Protein AF-A0AAW1UUK4-F1 (afdb_monomer_lite)

Radius of gyration: 28.38 Å; chains: 1; bounding box: 46×53×84 Å

Secondary structure (DSSP, 8-state):
---SSSSTTTTTTSS-----------TT---HHHHHHHHTTSTT-TT--HHHHHHHHHGGGS---S----HHHHHHHHHHGGG----------------S-HHHHHHHHHHHHHT-

Sequence (116 aa):
AYRLRRTKKKESEENEKQEYGEDDDDEDALSLEEIRKMIVKIPGCTEISAEDVGEWMACDTSDPGFQILNDDEIVVSVREDVEVEVEEELSADVEVDAGPSASEAFAGLETALKWM

pLDDT: mean 74.79, std 18.53, range [38.88, 95.25]

Foldseek 3Di:
DPDPDPVVVVVVVPPPPDDDDPDDPCVVVDDLVRVLVVQCVPPPRVPDDSVNSVVVVCVCVPPPDDDDDDPVRVVVVVVVVPPDDPPDPPPPPPPPCPDDDPVVVVVVVVVVVVVD

Organism: NCBI:txid420089

Structure (mmCIF, N/CA/C/O backbone):
data_AF-A0AAW1UUK4-F1
#
_entry.id   AF-A0AAW1UUK4-F1
#
loop_
_atom_site.group_PDB
_atom_site.id
_atom_site.type_symbol
_atom_site.label_atom_id
_atom_site.label_alt_id
_atom_site.label_comp_id
_atom_site.label_asym_id
_atom_site.label_entity_id
_atom_site.label_seq_id
_atom_site.pdbx_PDB_ins_code
_atom_site.Cartn_x
_atom_site.Cartn_y
_atom_site.Cartn_z
_atom_site.occupancy
_atom_site.B_iso_or_equiv
_atom_site.aut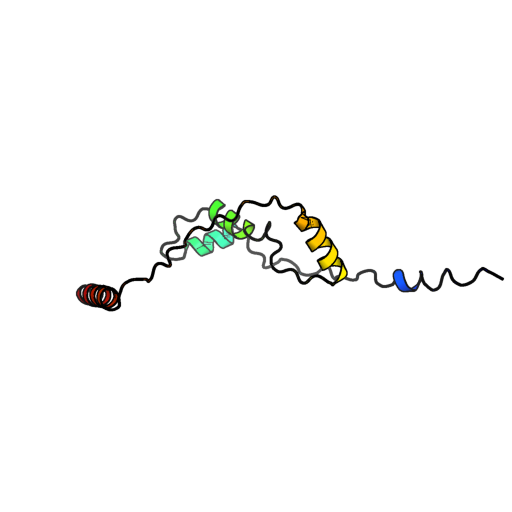h_seq_id
_atom_site.auth_comp_id
_atom_site.auth_asym_id
_atom_site.auth_atom_id
_atom_site.pdbx_PDB_model_num
ATOM 1 N N . ALA A 1 1 ? 29.906 -25.464 -52.985 1.00 41.41 1 ALA A N 1
ATOM 2 C CA . ALA A 1 1 ? 29.256 -26.322 -51.975 1.00 41.41 1 ALA A CA 1
ATOM 3 C C . ALA A 1 1 ? 28.579 -25.444 -50.922 1.00 41.41 1 ALA A C 1
ATOM 5 O O . ALA A 1 1 ? 29.239 -24.982 -50.005 1.00 41.41 1 ALA A O 1
ATOM 6 N N . TYR A 1 2 ? 27.283 -25.163 -51.071 1.00 38.88 2 TYR A N 1
ATOM 7 C CA . TYR A 1 2 ? 26.503 -24.401 -50.087 1.00 38.88 2 TYR A CA 1
ATOM 8 C C . TYR A 1 2 ? 25.322 -25.256 -49.646 1.00 38.88 2 TYR A C 1
ATOM 10 O O . TYR A 1 2 ? 24.271 -25.218 -50.278 1.00 38.88 2 TYR A O 1
ATOM 18 N N . ARG A 1 3 ? 25.511 -26.103 -48.625 1.00 53.78 3 ARG A N 1
ATOM 19 C CA . ARG A 1 3 ? 24.386 -26.856 -48.046 1.00 53.78 3 ARG A CA 1
ATOM 20 C C . ARG A 1 3 ? 24.577 -27.393 -46.619 1.00 53.78 3 ARG A C 1
ATOM 22 O O . ARG A 1 3 ? 23.884 -28.328 -46.251 1.00 53.78 3 ARG A O 1
ATOM 29 N N . LEU A 1 4 ? 25.460 -26.817 -45.792 1.00 51.00 4 LEU A N 1
ATOM 30 C CA . LEU A 1 4 ? 25.708 -27.373 -44.446 1.00 51.00 4 LEU A CA 1
ATOM 31 C C . LEU A 1 4 ? 25.963 -26.343 -43.326 1.00 51.00 4 LEU A C 1
ATOM 33 O O . LEU A 1 4 ? 26.842 -26.537 -42.496 1.00 51.00 4 LEU A O 1
ATOM 37 N N . ARG A 1 5 ? 25.216 -25.229 -43.286 1.00 51.69 5 ARG A N 1
ATOM 38 C CA . ARG A 1 5 ? 25.256 -24.276 -42.148 1.00 51.69 5 ARG A CA 1
ATOM 39 C C . ARG A 1 5 ? 23.880 -23.801 -41.664 1.00 51.69 5 ARG A C 1
ATOM 41 O O . ARG A 1 5 ? 23.792 -22.758 -41.031 1.00 51.69 5 ARG A O 1
ATOM 48 N N . ARG A 1 6 ? 22.798 -24.519 -41.986 1.00 52.22 6 ARG A N 1
ATOM 49 C CA . ARG A 1 6 ? 21.431 -24.110 -41.595 1.00 52.22 6 ARG A CA 1
ATOM 50 C C . ARG A 1 6 ? 20.751 -25.010 -40.564 1.00 52.22 6 ARG A C 1
ATOM 52 O O . ARG A 1 6 ? 19.651 -24.680 -40.150 1.00 52.22 6 ARG A O 1
ATOM 59 N N . THR A 1 7 ? 21.384 -26.106 -40.146 1.00 45.41 7 THR A N 1
ATOM 60 C CA . THR A 1 7 ? 20.795 -27.051 -39.179 1.00 45.41 7 THR A CA 1
ATOM 61 C C . THR A 1 7 ? 21.385 -26.905 -37.778 1.00 45.41 7 THR A C 1
ATOM 63 O O . THR A 1 7 ? 20.637 -26.934 -36.815 1.00 45.41 7 THR A O 1
ATOM 66 N N . LYS A 1 8 ? 22.686 -26.602 -37.649 1.00 46.00 8 LYS A N 1
ATOM 67 C CA . LYS A 1 8 ? 23.334 -26.484 -36.329 1.00 46.00 8 LYS A CA 1
ATOM 68 C C . LYS A 1 8 ? 22.946 -25.258 -35.499 1.00 46.00 8 LYS A C 1
ATOM 70 O O . LYS A 1 8 ? 23.143 -25.290 -34.297 1.00 46.00 8 LYS A O 1
ATOM 75 N N . LYS A 1 9 ? 22.424 -24.192 -36.120 1.00 45.22 9 LYS A N 1
ATOM 76 C CA . LYS A 1 9 ? 21.914 -23.027 -35.373 1.00 45.22 9 LYS A CA 1
ATOM 77 C C . LYS A 1 9 ? 20.460 -23.219 -34.919 1.00 45.22 9 LYS A C 1
ATOM 79 O O . LYS A 1 9 ? 20.080 -22.670 -33.903 1.00 45.22 9 LYS A O 1
ATOM 84 N N . LYS A 1 10 ? 19.689 -24.064 -35.618 1.00 43.88 10 LYS A N 1
ATOM 85 C CA . LYS A 1 10 ? 18.316 -24.401 -35.216 1.00 43.88 10 LYS A CA 1
ATOM 86 C C . LYS A 1 10 ? 18.253 -25.436 -34.095 1.00 43.88 10 LYS A C 1
ATOM 88 O O . LYS A 1 10 ? 17.364 -25.352 -33.268 1.00 43.88 10 LYS A O 1
ATOM 93 N N . GLU A 1 11 ? 19.211 -26.363 -34.032 1.00 42.09 11 GLU A N 1
ATOM 94 C CA . GLU A 1 11 ? 19.274 -27.359 -32.947 1.00 42.09 11 GLU A CA 1
ATOM 95 C C . GLU A 1 11 ? 19.587 -26.745 -31.572 1.00 42.09 11 GLU A C 1
ATOM 97 O O . GLU A 1 11 ? 19.205 -27.317 -30.560 1.00 42.09 11 GLU A O 1
ATOM 102 N N . SER A 1 12 ? 20.250 -25.583 -31.517 1.00 44.19 12 SER A N 1
ATOM 103 C CA . SER A 1 12 ? 20.502 -24.881 -30.250 1.00 44.19 12 SER A CA 1
ATOM 104 C C . SER A 1 12 ? 19.320 -24.038 -29.770 1.00 44.19 12 SER A C 1
ATOM 106 O O . SER A 1 12 ? 19.261 -23.732 -28.590 1.00 44.19 12 SER A O 1
ATOM 108 N N . GLU A 1 13 ? 18.398 -23.657 -30.660 1.00 45.59 13 GLU A N 1
ATOM 109 C CA . GLU A 1 13 ? 17.244 -22.804 -30.323 1.00 45.59 13 GLU A CA 1
ATOM 110 C C . GLU A 1 13 ? 16.006 -23.613 -29.887 1.00 45.59 13 GLU A C 1
ATOM 112 O O . GLU A 1 13 ? 15.051 -23.029 -29.393 1.00 45.59 13 GLU A O 1
ATOM 117 N N . GLU A 1 14 ? 15.996 -24.945 -30.041 1.00 44.12 14 GLU A N 1
ATOM 118 C CA . GLU A 1 14 ? 14.821 -25.778 -29.717 1.00 44.12 14 GLU A CA 1
ATOM 119 C C . GLU A 1 14 ? 14.953 -26.602 -28.419 1.00 44.12 14 GLU A C 1
ATOM 121 O O . GLU A 1 14 ? 13.991 -27.249 -28.015 1.00 44.12 14 GLU A O 1
ATOM 126 N N . ASN A 1 15 ? 16.113 -26.578 -27.747 1.00 39.50 15 ASN A N 1
ATOM 127 C CA . ASN A 1 15 ? 16.374 -27.393 -26.548 1.00 39.50 15 ASN A CA 1
ATOM 128 C C . ASN A 1 15 ? 16.181 -26.648 -25.212 1.00 39.50 15 ASN A C 1
ATOM 130 O O . ASN A 1 15 ? 16.527 -27.177 -24.162 1.00 39.50 15 ASN A O 1
ATOM 134 N N . GLU A 1 16 ? 15.620 -25.441 -25.239 1.00 45.75 16 GLU A N 1
ATOM 135 C CA . GLU A 1 16 ? 15.216 -24.708 -24.031 1.00 45.75 16 GLU A CA 1
ATOM 136 C C . GLU A 1 16 ? 13.685 -24.618 -23.947 1.00 45.75 16 GLU A C 1
ATOM 138 O O . GLU A 1 16 ? 13.100 -23.616 -23.554 1.00 45.75 16 GLU A O 1
ATOM 143 N N . LYS A 1 17 ? 12.994 -25.691 -24.351 1.00 47.59 17 LYS A N 1
ATOM 144 C CA . LYS A 1 17 ? 11.606 -25.899 -23.941 1.00 47.59 17 LYS A CA 1
ATOM 145 C C . LYS A 1 17 ? 11.604 -26.361 -22.488 1.00 47.59 17 LYS A C 1
ATOM 147 O O . LYS A 1 17 ? 11.690 -27.549 -22.211 1.00 47.59 17 LYS A O 1
ATOM 152 N N . GLN A 1 18 ? 11.560 -25.374 -21.601 1.00 47.03 18 GLN A N 1
ATOM 153 C CA . GLN A 1 18 ? 10.469 -25.228 -20.642 1.00 47.03 18 GLN A CA 1
ATOM 154 C C . GLN A 1 18 ? 10.026 -26.542 -19.967 1.00 47.03 18 GLN A C 1
ATOM 156 O O . GLN A 1 18 ? 9.092 -27.204 -20.412 1.00 47.03 18 GLN A O 1
ATOM 161 N N . GLU A 1 19 ? 10.681 -26.872 -18.857 1.00 51.25 19 GLU A N 1
ATOM 162 C CA . GLU A 1 19 ? 10.150 -27.743 -17.806 1.00 51.25 19 GLU A CA 1
ATOM 163 C C . GLU A 1 19 ? 9.921 -26.840 -16.587 1.00 51.25 19 GLU A C 1
ATOM 165 O O . GLU A 1 19 ? 10.769 -26.719 -15.708 1.00 51.25 19 GLU A O 1
ATOM 170 N N . TYR A 1 20 ? 8.813 -26.096 -16.601 1.00 45.62 20 TYR A N 1
ATOM 171 C CA . TYR A 1 20 ? 8.260 -25.533 -15.373 1.00 45.62 20 TYR A CA 1
ATOM 172 C C . TYR A 1 20 ? 7.386 -26.634 -14.786 1.00 45.62 20 TYR A C 1
ATOM 174 O O . TYR A 1 20 ? 6.425 -27.052 -15.429 1.00 45.62 20 TYR A O 1
ATOM 182 N N . GLY A 1 21 ? 7.777 -27.157 -13.626 1.00 44.44 21 GLY A N 1
ATOM 183 C CA . GLY A 1 21 ? 6.937 -28.073 -12.868 1.00 44.44 21 GLY A CA 1
ATOM 184 C C . GLY A 1 21 ? 5.638 -27.363 -12.500 1.00 44.44 21 GLY A C 1
ATOM 185 O O . GLY A 1 21 ? 5.665 -26.347 -11.814 1.00 44.44 21 GLY A O 1
ATOM 186 N N . GLU A 1 22 ? 4.523 -27.871 -13.009 1.00 58.03 22 GLU A N 1
ATOM 187 C CA . GLU A 1 22 ? 3.180 -27.554 -12.535 1.00 58.03 22 GLU A CA 1
ATOM 188 C C . GLU A 1 22 ? 2.904 -28.461 -11.333 1.00 58.03 22 GLU A C 1
ATOM 190 O O . GLU A 1 22 ? 2.341 -29.521 -11.536 1.00 58.03 22 GLU A O 1
ATOM 195 N N . ASP A 1 23 ? 3.350 -28.115 -10.123 1.00 55.00 23 ASP A N 1
ATOM 196 C CA . ASP A 1 23 ? 2.963 -28.821 -8.885 1.00 55.00 23 ASP A CA 1
ATOM 197 C C . ASP A 1 23 ? 3.296 -27.944 -7.657 1.00 55.00 23 ASP A C 1
ATOM 199 O O . ASP A 1 23 ? 4.098 -28.315 -6.802 1.00 55.00 23 ASP A O 1
ATOM 203 N N . ASP A 1 24 ? 2.707 -26.755 -7.570 1.00 56.84 24 ASP A N 1
ATOM 204 C CA . ASP A 1 24 ? 2.445 -26.137 -6.269 1.00 56.84 24 ASP A CA 1
ATOM 205 C C . ASP A 1 24 ? 0.923 -26.136 -6.128 1.00 56.84 24 ASP A C 1
ATOM 207 O O . ASP A 1 24 ? 0.228 -25.276 -6.665 1.00 56.84 24 ASP A O 1
ATOM 211 N N . ASP A 1 25 ? 0.395 -27.187 -5.498 1.00 60.44 25 ASP A N 1
ATOM 212 C CA . ASP A 1 25 ? -0.978 -27.210 -5.010 1.00 60.44 25 ASP A CA 1
ATOM 213 C C . ASP A 1 25 ? -1.200 -25.931 -4.181 1.00 60.44 25 ASP A C 1
ATOM 215 O O . ASP A 1 25 ? -0.599 -25.758 -3.119 1.00 60.44 25 ASP A O 1
ATOM 219 N N . ASP A 1 26 ? -2.086 -25.046 -4.645 1.00 62.47 26 ASP A N 1
ATOM 220 C CA . ASP A 1 26 ? -2.622 -23.887 -3.915 1.00 62.47 26 ASP A CA 1
ATOM 221 C C . ASP A 1 26 ? -3.447 -24.318 -2.670 1.00 62.47 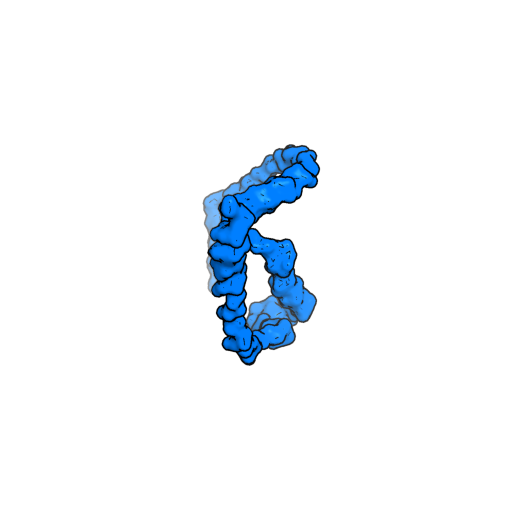26 ASP A C 1
ATOM 223 O O . ASP A 1 26 ? -4.460 -23.706 -2.328 1.00 62.47 26 ASP A O 1
ATOM 227 N N . GLU A 1 27 ? -3.070 -25.407 -1.989 1.00 63.00 27 GLU A N 1
ATOM 228 C CA . GLU A 1 27 ? -3.832 -26.043 -0.905 1.00 63.00 27 GLU A CA 1
ATOM 229 C C . GLU A 1 27 ? -3.986 -25.116 0.316 1.00 63.00 27 GLU A C 1
ATOM 231 O O . GLU A 1 27 ? -4.930 -25.260 1.092 1.00 63.00 27 GLU A O 1
ATOM 236 N N . ASP A 1 28 ? -3.119 -24.106 0.437 1.00 69.94 28 ASP A N 1
ATOM 237 C CA . ASP A 1 28 ? -3.153 -23.078 1.482 1.00 69.94 28 ASP A CA 1
ATOM 238 C C . ASP A 1 28 ? -3.657 -21.700 0.992 1.00 69.94 28 ASP A C 1
ATOM 240 O O . ASP A 1 28 ? -3.625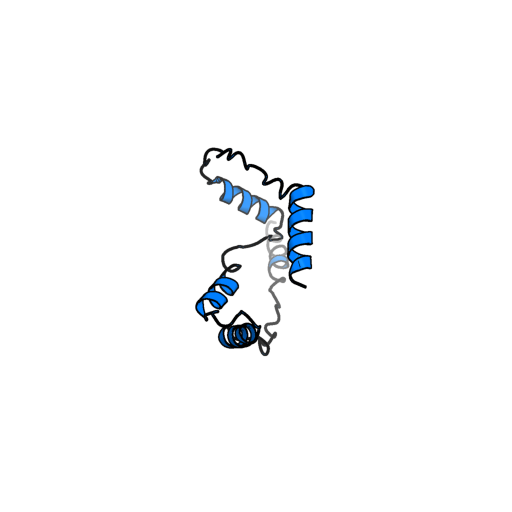 -20.721 1.747 1.00 69.94 28 ASP A O 1
ATOM 244 N N . ALA A 1 29 ? -4.133 -21.580 -0.255 1.00 81.38 29 ALA A N 1
ATOM 245 C CA . ALA A 1 29 ? -4.673 -20.320 -0.758 1.00 81.38 29 ALA A CA 1
ATOM 246 C C . ALA A 1 29 ? -6.001 -19.980 -0.060 1.00 81.38 29 ALA A C 1
ATOM 248 O O . ALA A 1 29 ? -7.037 -20.617 -0.256 1.00 81.38 29 ALA A O 1
ATOM 249 N N . LEU A 1 30 ? -5.975 -18.935 0.768 1.00 84.75 30 LEU A N 1
ATOM 250 C CA . LEU A 1 30 ? -7.151 -18.457 1.489 1.00 84.75 30 LEU A CA 1
ATOM 251 C C . LEU A 1 30 ? -8.135 -17.785 0.529 1.00 84.75 30 LEU A C 1
ATOM 253 O O . LEU A 1 30 ? -7.765 -16.890 -0.232 1.00 84.75 30 LEU A O 1
ATOM 257 N N . SER A 1 31 ? -9.419 -18.132 0.624 1.00 89.31 31 SER A N 1
ATOM 258 C CA . SER A 1 31 ? -10.450 -17.397 -0.110 1.00 89.31 31 SER A CA 1
ATOM 259 C C . SER A 1 31 ? -10.632 -15.971 0.434 1.00 89.31 31 SER A C 1
ATOM 261 O O . SER A 1 31 ? -10.402 -15.699 1.617 1.00 89.31 31 SER A O 1
ATOM 263 N N . LEU A 1 32 ? -11.131 -15.053 -0.406 1.00 89.81 32 LEU A N 1
ATOM 264 C CA . LEU A 1 32 ? -11.455 -13.674 0.001 1.00 89.81 32 LEU A CA 1
ATOM 265 C C . LEU A 1 32 ? -12.366 -13.623 1.241 1.00 89.81 32 LEU A C 1
ATOM 267 O O . LEU A 1 32 ? -12.190 -12.773 2.115 1.00 89.81 32 LEU A O 1
ATOM 271 N N . GLU A 1 33 ? -13.311 -14.561 1.359 1.00 90.94 33 GLU A N 1
ATOM 272 C CA . GLU A 1 33 ? -14.215 -14.641 2.511 1.00 90.94 33 GLU A CA 1
ATOM 273 C C . GLU A 1 33 ? -13.483 -15.088 3.785 1.00 90.94 33 GLU A C 1
ATOM 275 O O . GLU A 1 33 ? -13.775 -14.598 4.878 1.00 90.94 33 GLU A O 1
ATOM 280 N N . GLU A 1 34 ? -12.503 -15.987 3.675 1.0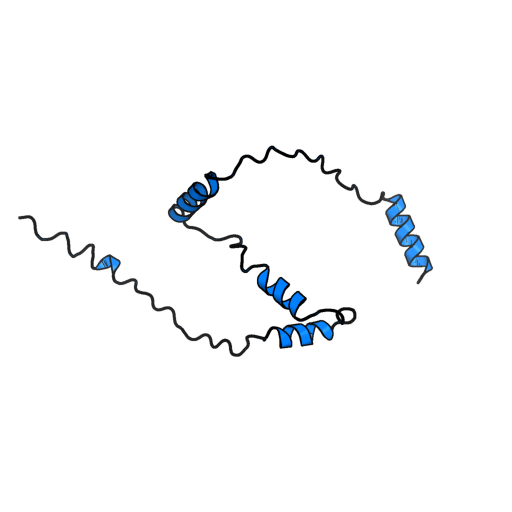0 93.56 34 GLU A N 1
ATOM 281 C CA . GLU A 1 34 ? -11.676 -16.406 4.810 1.00 93.56 34 GLU A CA 1
ATOM 282 C C . GLU A 1 34 ? -10.777 -15.275 5.303 1.00 93.56 34 GLU A C 1
ATOM 284 O O . GLU A 1 34 ? -10.698 -15.039 6.513 1.00 93.56 34 GLU A O 1
ATOM 289 N N . ILE A 1 35 ? -10.176 -14.526 4.375 1.00 93.31 35 ILE A N 1
ATOM 290 C CA . ILE A 1 35 ? -9.378 -13.331 4.667 1.00 93.31 35 ILE A CA 1
ATOM 291 C C . ILE A 1 35 ? -10.243 -12.288 5.380 1.00 93.31 35 ILE A C 1
ATOM 293 O O . ILE A 1 35 ? -9.919 -11.864 6.494 1.00 93.31 35 ILE A O 1
ATOM 297 N N . ARG A 1 36 ? -11.408 -11.951 4.815 1.00 94.31 36 ARG A N 1
ATOM 298 C CA . ARG A 1 36 ? -12.374 -11.040 5.442 1.00 94.31 36 ARG A CA 1
ATOM 299 C C . ARG A 1 36 ? -12.761 -11.501 6.844 1.00 94.31 36 ARG A C 1
ATOM 301 O O . ARG A 1 36 ? -12.751 -10.715 7.792 1.00 94.31 36 ARG A O 1
ATOM 308 N N . LYS A 1 37 ? -13.075 -12.788 7.006 1.00 94.06 37 LYS A N 1
ATOM 309 C CA . LYS A 1 37 ? -13.454 -13.382 8.293 1.00 94.06 37 LYS A CA 1
ATOM 310 C C . LYS A 1 37 ? -12.349 -13.270 9.343 1.00 94.06 37 LYS A C 1
ATOM 312 O O . LYS A 1 37 ? -12.654 -13.249 10.536 1.00 94.06 37 LYS A O 1
ATOM 317 N N . MET A 1 38 ? -11.081 -13.235 8.946 1.00 94.38 38 MET A N 1
ATOM 318 C CA . MET A 1 38 ? -9.973 -12.965 9.862 1.00 94.38 38 MET A CA 1
ATOM 319 C C . MET A 1 38 ? -9.883 -11.483 10.221 1.00 94.38 38 MET A C 1
ATOM 321 O O . MET A 1 38 ? -9.752 -11.165 11.401 1.00 94.38 38 MET A O 1
ATOM 325 N N . ILE A 1 39 ? -10.038 -10.594 9.241 1.00 94.25 39 ILE A N 1
ATOM 326 C CA . ILE A 1 39 ? -9.963 -9.140 9.428 1.00 94.25 39 ILE A CA 1
ATOM 327 C C . ILE A 1 39 ? -11.041 -8.637 10.397 1.00 94.25 39 ILE A C 1
ATOM 329 O O . ILE A 1 39 ? -10.731 -7.911 11.337 1.00 94.25 39 ILE A O 1
ATOM 333 N N . VAL A 1 40 ? -12.290 -9.093 10.264 1.00 95.25 40 VAL A N 1
ATOM 334 C CA . VAL A 1 40 ? -13.391 -8.661 11.153 1.00 95.25 40 VAL A CA 1
ATOM 335 C C . VAL A 1 40 ? -13.232 -9.117 12.611 1.00 95.25 40 VAL A C 1
ATOM 337 O O . VAL A 1 40 ? -13.965 -8.653 13.483 1.00 95.25 40 VAL A O 1
ATOM 340 N N . LYS A 1 41 ? -12.290 -10.029 12.907 1.00 94.56 41 LYS A N 1
ATOM 341 C CA . LYS A 1 41 ? -11.936 -10.402 14.291 1.00 94.56 41 LYS A CA 1
ATOM 342 C C . LYS A 1 41 ? -11.020 -9.372 14.955 1.00 94.56 41 LYS A C 1
ATOM 344 O O . LYS A 1 41 ? -10.882 -9.406 16.178 1.00 94.56 41 LYS A O 1
ATOM 349 N N . ILE A 1 42 ? -10.387 -8.490 14.181 1.00 93.94 42 ILE A N 1
ATOM 350 C CA . ILE A 1 42 ? -9.546 -7.411 14.695 1.00 93.94 42 ILE A CA 1
ATOM 351 C C . ILE A 1 42 ? -10.470 -6.331 15.291 1.00 93.94 42 ILE A C 1
ATOM 353 O O . ILE A 1 42 ? -11.398 -5.875 14.616 1.00 93.94 42 ILE A O 1
ATOM 357 N N . PRO A 1 43 ? -10.269 -5.915 16.557 1.00 94.31 43 PRO A N 1
ATOM 358 C CA . PRO A 1 43 ? -11.063 -4.845 17.154 1.00 94.31 43 PRO A CA 1
ATOM 359 C C . PRO A 1 43 ? -10.987 -3.560 16.318 1.00 94.31 43 PRO A C 1
ATOM 361 O O . PRO A 1 43 ? -9.895 -3.082 16.028 1.00 94.31 43 PRO A O 1
ATOM 364 N N . GLY A 1 44 ? -12.143 -3.001 15.948 1.00 92.06 44 GLY A N 1
ATOM 365 C CA . GLY A 1 44 ? -12.235 -1.804 15.098 1.00 92.06 44 GLY A CA 1
ATOM 366 C C . GLY A 1 44 ? -12.361 -2.078 13.595 1.00 92.06 44 GLY A C 1
ATOM 367 O O . GLY A 1 44 ? -12.580 -1.144 12.837 1.00 92.06 44 GLY A O 1
ATOM 368 N N . CYS A 1 45 ? -12.296 -3.339 13.161 1.00 91.25 45 CYS A N 1
ATOM 369 C CA . CYS A 1 45 ? -12.353 -3.731 11.746 1.00 91.25 45 CYS A CA 1
ATOM 370 C C . CYS A 1 45 ? -13.693 -4.380 11.344 1.00 91.25 45 CYS A C 1
ATOM 372 O O . CYS A 1 45 ? -13.770 -5.120 10.367 1.00 91.25 45 CYS A O 1
ATOM 374 N N . THR A 1 46 ? -14.766 -4.145 12.105 1.00 90.94 46 THR A N 1
ATOM 375 C CA . THR A 1 46 ? -16.061 -4.828 11.918 1.00 90.94 46 THR A CA 1
ATOM 376 C C . THR A 1 46 ? -16.847 -4.377 10.688 1.00 90.94 46 THR A C 1
ATOM 378 O O . THR A 1 46 ? -17.752 -5.090 10.264 1.00 90.94 46 THR A O 1
ATOM 381 N N . GLU A 1 47 ? -16.530 -3.206 10.135 1.00 93.31 47 GLU A N 1
ATOM 382 C CA . GLU A 1 47 ? -17.254 -2.591 9.010 1.00 93.31 47 GLU A CA 1
ATOM 383 C C . GLU A 1 47 ? -16.691 -2.984 7.633 1.00 93.31 47 GLU A C 1
ATOM 385 O O . GLU A 1 47 ? -17.237 -2.572 6.618 1.00 93.31 47 GLU A O 1
ATOM 390 N N . ILE A 1 48 ? -15.647 -3.820 7.588 1.00 92.94 48 ILE A N 1
ATOM 391 C CA . ILE A 1 48 ? -14.985 -4.236 6.345 1.00 92.94 48 ILE A CA 1
ATOM 392 C C . ILE A 1 48 ? -15.861 -5.243 5.577 1.00 92.94 48 ILE A C 1
ATOM 394 O O . ILE A 1 48 ? -16.192 -6.347 6.046 1.00 92.94 48 ILE A O 1
ATOM 398 N N . SER A 1 49 ? -16.260 -4.841 4.376 1.00 91.69 49 SER A N 1
ATOM 399 C CA . SER A 1 49 ? -17.040 -5.623 3.423 1.00 91.69 49 SER A CA 1
ATOM 400 C C . SER A 1 49 ? -16.150 -6.576 2.614 1.00 91.69 49 SER A C 1
ATOM 402 O O . SER A 1 49 ? -14.924 -6.555 2.705 1.00 91.69 49 SER A O 1
ATOM 404 N N . ALA A 1 50 ? -16.768 -7.475 1.847 1.00 90.00 50 ALA A N 1
ATOM 405 C CA . ALA A 1 50 ? -16.025 -8.323 0.911 1.00 90.00 50 ALA A CA 1
ATOM 406 C C . ALA A 1 50 ? -15.495 -7.521 -0.288 1.00 90.00 50 ALA A C 1
ATOM 408 O O . ALA A 1 50 ? -14.488 -7.908 -0.874 1.00 90.00 50 ALA A O 1
ATOM 409 N N . GLU A 1 51 ? -16.156 -6.409 -0.616 1.00 91.81 51 GLU A N 1
ATOM 410 C CA . GLU A 1 51 ? -15.758 -5.488 -1.680 1.00 91.81 51 GLU A CA 1
ATOM 411 C C . GLU A 1 51 ? -14.444 -4.796 -1.305 1.00 91.81 51 GLU A C 1
ATOM 413 O O . GLU A 1 51 ? -13.507 -4.853 -2.090 1.00 91.81 51 GLU A O 1
ATOM 418 N N . ASP A 1 52 ? -14.318 -4.298 -0.068 1.00 93.00 52 ASP A N 1
ATOM 419 C CA . ASP A 1 52 ? -13.083 -3.669 0.433 1.00 93.00 52 ASP A CA 1
ATOM 420 C C . ASP A 1 52 ? -11.870 -4.612 0.327 1.00 93.00 52 ASP A C 1
ATOM 422 O O . ASP A 1 52 ? -10.801 -4.238 -0.148 1.00 93.00 52 ASP A O 1
ATOM 426 N N . VAL A 1 53 ? -12.039 -5.873 0.743 1.00 92.62 53 VAL A N 1
ATOM 427 C CA . VAL A 1 53 ? -10.974 -6.886 0.656 1.00 92.62 53 VAL A CA 1
ATOM 428 C C . VAL A 1 53 ? -10.659 -7.219 -0.803 1.00 92.62 53 VAL A C 1
ATOM 430 O O . VAL A 1 53 ? -9.495 -7.408 -1.150 1.00 92.62 53 VAL A O 1
ATOM 433 N N . GLY A 1 54 ? -11.678 -7.276 -1.662 1.00 91.69 54 GLY A N 1
ATOM 434 C CA . GLY A 1 54 ? -11.509 -7.490 -3.096 1.00 91.69 54 GLY A CA 1
ATOM 435 C C . GLY A 1 54 ? -10.720 -6.366 -3.765 1.00 91.69 54 GLY A C 1
ATOM 436 O O . GLY A 1 54 ? -9.808 -6.651 -4.535 1.00 91.69 54 GLY A O 1
ATOM 437 N N . GLU A 1 55 ? -11.015 -5.109 -3.429 1.00 91.50 55 GLU A N 1
ATOM 438 C CA . GLU A 1 55 ? -10.279 -3.945 -3.926 1.00 91.50 55 GLU A CA 1
ATOM 439 C C . GLU A 1 55 ? -8.807 -3.990 -3.506 1.00 91.50 55 GLU A C 1
ATOM 441 O O . GLU A 1 55 ? -7.933 -3.779 -4.342 1.00 91.50 55 GLU A O 1
ATOM 446 N N . TRP A 1 56 ? -8.508 -4.359 -2.256 1.00 91.56 56 TRP A N 1
ATOM 447 C CA . TRP A 1 56 ? -7.122 -4.484 -1.788 1.00 91.56 56 TRP A CA 1
ATOM 448 C C . TRP A 1 56 ? -6.342 -5.579 -2.507 1.00 91.56 56 TRP A C 1
ATOM 450 O O . TRP A 1 56 ? -5.174 -5.384 -2.827 1.00 91.56 56 TRP A O 1
ATOM 460 N N . MET A 1 57 ? -6.971 -6.727 -2.773 1.00 87.56 57 MET A N 1
ATOM 461 C CA . MET A 1 57 ? -6.320 -7.796 -3.540 1.00 87.56 57 MET A CA 1
ATOM 462 C C . MET A 1 57 ? -6.184 -7.434 -5.021 1.00 87.56 57 MET A C 1
ATOM 464 O O . MET A 1 57 ? -5.309 -7.958 -5.704 1.00 87.56 57 MET A O 1
ATOM 468 N N . ALA A 1 58 ? -7.029 -6.530 -5.520 1.00 88.50 58 ALA A N 1
ATOM 469 C CA . ALA A 1 58 ? -6.965 -6.042 -6.888 1.00 88.50 58 ALA A CA 1
ATOM 470 C C . ALA A 1 58 ? -5.941 -4.910 -7.088 1.00 88.50 58 ALA A C 1
ATOM 472 O O . ALA A 1 58 ? -5.567 -4.671 -8.236 1.00 88.50 58 ALA A O 1
ATOM 473 N N . CYS A 1 59 ? -5.470 -4.238 -6.026 1.00 84.56 59 CYS A N 1
ATOM 474 C CA . CYS A 1 59 ? -4.545 -3.100 -6.123 1.00 84.56 59 CYS A CA 1
ATOM 475 C C . CYS A 1 59 ? -3.320 -3.390 -7.005 1.00 84.56 59 CYS A C 1
ATOM 477 O O . CYS A 1 59 ? -2.999 -2.585 -7.875 1.00 84.56 59 CYS A O 1
ATOM 479 N N . ASP A 1 60 ? -2.712 -4.568 -6.857 1.00 80.88 60 ASP A N 1
ATOM 480 C CA . ASP A 1 60 ? -1.495 -4.943 -7.590 1.00 80.88 60 ASP A CA 1
ATOM 481 C C . ASP A 1 60 ? -1.788 -5.619 -8.943 1.00 80.88 60 ASP A C 1
ATOM 483 O O . ASP A 1 60 ? -0.879 -5.943 -9.698 1.00 80.88 60 ASP A O 1
ATOM 487 N N . THR A 1 61 ? -3.058 -5.852 -9.296 1.00 81.88 61 THR A N 1
ATOM 488 C CA . THR A 1 61 ? -3.398 -6.569 -10.546 1.00 81.88 61 THR A CA 1
ATOM 489 C C . THR A 1 61 ? -3.166 -5.738 -11.802 1.00 81.88 61 THR A C 1
ATOM 491 O O . THR A 1 61 ? -3.006 -6.290 -12.889 1.00 81.88 61 THR A O 1
ATOM 494 N N . SER A 1 62 ? -3.186 -4.414 -11.658 1.00 75.88 62 SER A N 1
ATOM 495 C CA . SER A 1 62 ? -3.017 -3.458 -12.755 1.00 75.88 62 SER A CA 1
ATOM 496 C C . SER A 1 62 ? -1.707 -2.677 -12.661 1.00 75.88 62 SER A C 1
ATOM 498 O O . SER A 1 62 ? -1.375 -1.961 -13.602 1.00 75.88 62 SER A O 1
ATOM 500 N N . ASP A 1 63 ? -0.967 -2.816 -11.556 1.00 79.69 63 ASP A N 1
ATOM 501 C CA . ASP A 1 63 ? 0.369 -2.251 -11.412 1.00 79.69 63 ASP A CA 1
ATOM 502 C C . ASP A 1 63 ? 1.404 -3.351 -11.693 1.00 79.69 63 ASP A C 1
ATOM 504 O O . ASP A 1 63 ? 1.562 -4.267 -10.885 1.00 79.69 63 ASP A O 1
ATOM 508 N N . PRO A 1 64 ? 2.127 -3.298 -12.826 1.00 71.50 64 PRO A N 1
ATOM 509 C CA . PRO A 1 64 ? 3.219 -4.230 -13.088 1.00 71.50 64 PRO A CA 1
ATOM 510 C C . PRO A 1 64 ? 4.330 -4.159 -12.026 1.00 71.50 64 PRO A C 1
ATOM 512 O O . PRO A 1 64 ? 5.184 -5.051 -11.988 1.00 71.50 64 PRO A O 1
ATOM 515 N N . GLY A 1 65 ? 4.326 -3.125 -11.177 1.00 78.50 65 GLY A N 1
ATOM 516 C CA . GLY A 1 65 ? 5.311 -2.889 -10.142 1.00 78.50 65 GLY A CA 1
ATOM 517 C C . GLY A 1 65 ? 6.701 -2.669 -10.733 1.00 78.50 65 GLY A C 1
ATOM 518 O O . GLY A 1 65 ? 6.881 -2.324 -11.903 1.00 78.50 65 GLY A O 1
ATOM 519 N N . PHE A 1 66 ? 7.730 -2.899 -9.920 1.00 76.69 66 PHE A N 1
ATOM 520 C CA . PHE A 1 66 ? 9.113 -2.850 -10.388 1.00 76.69 66 PHE A CA 1
ATOM 521 C C . PHE A 1 66 ? 9.507 -4.185 -11.028 1.00 76.69 66 PHE A C 1
ATOM 523 O O . PHE A 1 66 ? 10.033 -5.078 -10.360 1.00 76.69 66 PHE A O 1
ATOM 530 N N . GLN A 1 67 ? 9.263 -4.321 -12.331 1.00 80.38 67 GLN A N 1
ATOM 531 C CA . GLN A 1 67 ? 9.711 -5.482 -13.100 1.00 80.38 67 GLN A CA 1
ATOM 532 C C . GLN A 1 67 ? 11.224 -5.438 -13.353 1.00 80.38 67 GLN A C 1
ATOM 534 O O . GLN A 1 67 ? 11.794 -4.399 -13.691 1.00 80.38 67 GLN A O 1
ATOM 539 N N . ILE A 1 68 ? 11.889 -6.589 -13.220 1.00 86.00 68 ILE A N 1
ATOM 540 C CA . ILE A 1 68 ? 13.279 -6.760 -13.657 1.00 86.00 68 ILE A CA 1
ATOM 541 C C . ILE A 1 68 ? 13.240 -7.113 -15.142 1.00 86.00 68 ILE A C 1
ATOM 543 O O . ILE A 1 68 ? 12.988 -8.259 -15.502 1.00 86.00 68 ILE A O 1
ATOM 547 N N . LEU A 1 69 ? 13.483 -6.118 -15.987 1.00 87.69 69 LEU A N 1
ATOM 548 C CA . LEU A 1 69 ? 13.516 -6.267 -17.438 1.00 87.69 69 LEU A CA 1
ATOM 549 C C . LEU A 1 69 ? 14.955 -6.476 -17.924 1.00 87.69 69 LEU A C 1
ATOM 551 O O . LEU A 1 69 ? 15.899 -5.920 -17.355 1.00 87.69 69 LEU A O 1
ATOM 555 N N . ASN A 1 70 ? 15.134 -7.257 -18.990 1.00 89.25 70 ASN A N 1
ATOM 556 C CA . ASN A 1 70 ? 16.426 -7.323 -19.675 1.00 89.25 70 ASN A CA 1
ATOM 557 C C . ASN A 1 70 ? 16.643 -6.105 -20.596 1.00 89.25 70 ASN A C 1
ATOM 559 O O . ASN A 1 70 ? 15.697 -5.392 -20.919 1.00 89.25 70 ASN A O 1
ATOM 563 N N . ASP A 1 71 ? 17.879 -5.876 -21.051 1.00 92.69 71 ASP A N 1
ATOM 564 C CA . ASP A 1 71 ? 18.239 -4.701 -21.861 1.00 92.69 71 ASP A CA 1
ATOM 565 C C . ASP A 1 71 ? 17.330 -4.488 -23.091 1.00 92.69 71 ASP A C 1
ATOM 567 O O . ASP A 1 71 ? 16.959 -3.351 -23.389 1.00 92.69 71 ASP A O 1
ATOM 571 N N . ASP A 1 72 ? 16.936 -5.556 -23.796 1.00 91.38 72 ASP A N 1
ATOM 572 C CA . ASP A 1 72 ? 16.056 -5.464 -24.967 1.00 91.38 72 ASP A CA 1
ATOM 573 C C . ASP A 1 72 ? 14.599 -5.156 -24.567 1.00 91.38 72 ASP A C 1
ATOM 575 O O . ASP A 1 72 ? 13.933 -4.360 -25.233 1.00 91.38 72 ASP A O 1
ATOM 579 N N . GLU A 1 73 ? 14.114 -5.724 -23.458 1.00 88.94 73 GLU A N 1
ATOM 580 C CA . GLU A 1 73 ? 12.776 -5.447 -22.905 1.00 88.94 73 GLU A CA 1
ATOM 581 C C . GLU A 1 73 ? 12.656 -4.010 -22.383 1.00 88.94 73 GLU A C 1
ATOM 583 O O . GLU A 1 73 ? 11.652 -3.347 -22.639 1.00 88.94 73 GLU A O 1
ATOM 588 N N . ILE A 1 74 ? 13.705 -3.482 -21.741 1.00 87.44 74 ILE A N 1
ATOM 589 C CA . ILE A 1 74 ? 13.769 -2.081 -21.295 1.00 87.44 74 ILE A CA 1
ATOM 590 C C . ILE A 1 74 ? 13.632 -1.140 -22.494 1.00 87.44 74 ILE A C 1
ATOM 592 O O . ILE A 1 74 ? 12.886 -0.164 -22.446 1.00 87.44 74 ILE A O 1
ATOM 596 N N . VAL A 1 75 ? 14.341 -1.424 -23.591 1.00 88.06 75 VAL A N 1
ATOM 597 C CA . VAL A 1 75 ? 14.297 -0.592 -24.800 1.00 88.06 75 VAL A CA 1
ATOM 598 C C . VAL A 1 75 ? 12.912 -0.608 -25.448 1.00 88.06 75 VAL A C 1
ATOM 600 O O . VAL A 1 75 ? 12.518 0.404 -26.024 1.00 88.06 75 VAL A O 1
ATOM 603 N N . VAL A 1 76 ? 12.184 -1.724 -25.384 1.00 85.06 76 VAL A N 1
ATOM 604 C CA . VAL A 1 76 ? 10.806 -1.811 -25.887 1.00 85.06 76 VAL A CA 1
ATOM 605 C C . VAL A 1 76 ? 9.847 -1.042 -24.980 1.00 85.06 76 VAL A C 1
ATOM 607 O O . VAL A 1 76 ? 9.132 -0.189 -25.498 1.00 85.06 76 VAL A O 1
ATOM 610 N N . SER A 1 77 ? 9.907 -1.251 -23.659 1.00 80.69 77 SER A N 1
ATOM 611 C CA . SER A 1 77 ? 9.064 -0.537 -22.686 1.00 80.69 77 SER A CA 1
ATOM 612 C C . SER A 1 77 ? 9.234 0.978 -22.811 1.00 80.69 77 SER A C 1
ATOM 614 O O . SER A 1 77 ? 8.284 1.686 -23.116 1.00 80.69 77 SER A O 1
ATOM 616 N N . VAL A 1 78 ? 10.475 1.477 -22.755 1.00 78.94 78 VAL A N 1
ATOM 617 C CA . VAL A 1 78 ? 10.770 2.918 -22.871 1.00 78.94 78 VAL A CA 1
ATOM 618 C C . VAL A 1 78 ? 10.306 3.511 -24.205 1.00 78.94 78 VAL A C 1
ATOM 620 O O . VAL A 1 78 ? 10.049 4.706 -24.284 1.00 78.94 78 VAL A O 1
ATOM 623 N N . ARG A 1 79 ? 10.225 2.723 -25.283 1.00 77.19 79 ARG A N 1
ATOM 624 C CA . ARG A 1 79 ? 9.721 3.214 -26.577 1.00 77.19 79 ARG A CA 1
ATOM 625 C C . ARG A 1 79 ? 8.199 3.276 -26.631 1.00 77.19 79 ARG A C 1
ATOM 627 O O . ARG A 1 79 ? 7.689 4.119 -27.362 1.00 77.19 79 ARG A O 1
ATOM 634 N N . GLU A 1 80 ? 7.514 2.396 -25.910 1.00 69.56 80 GLU A N 1
ATOM 635 C CA . GLU A 1 80 ? 6.054 2.372 -25.795 1.00 69.56 80 GLU A CA 1
ATOM 636 C C . GLU A 1 80 ? 5.558 3.521 -24.895 1.00 69.56 80 GLU A C 1
ATOM 638 O O . GLU A 1 80 ? 4.631 4.234 -25.265 1.00 69.56 80 GLU A O 1
ATOM 643 N N . ASP A 1 81 ? 6.279 3.823 -23.809 1.00 60.19 81 ASP A N 1
ATOM 644 C CA . ASP A 1 81 ? 5.984 4.920 -22.869 1.00 60.19 81 ASP A CA 1
ATOM 645 C C . ASP A 1 81 ? 6.245 6.347 -23.420 1.00 60.19 81 ASP A C 1
ATOM 647 O O . ASP A 1 81 ? 5.994 7.343 -22.745 1.00 60.19 81 ASP A O 1
ATOM 651 N N . VAL A 1 82 ? 6.766 6.499 -24.645 1.00 56.25 82 VAL A N 1
ATOM 652 C CA . VAL A 1 82 ? 7.057 7.820 -25.25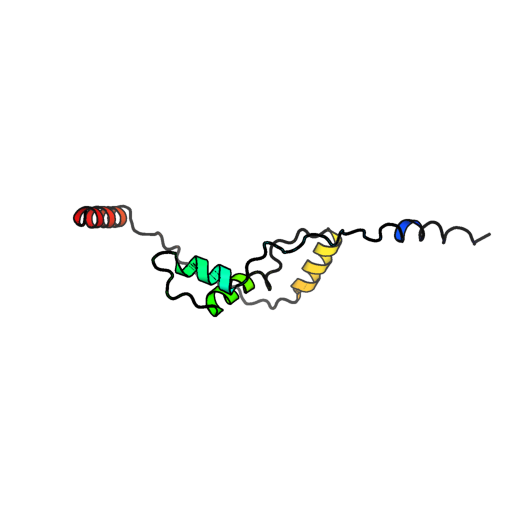4 1.00 56.25 82 VAL A CA 1
ATOM 653 C C . VAL A 1 82 ? 5.834 8.438 -25.955 1.00 56.25 82 VAL A C 1
ATOM 655 O O . VAL A 1 82 ? 5.887 9.594 -26.375 1.00 56.25 82 VAL A O 1
ATOM 658 N N . GLU A 1 83 ? 4.694 7.741 -26.014 1.00 55.88 83 GLU A N 1
ATOM 659 C CA . GLU A 1 83 ? 3.401 8.326 -26.418 1.00 55.88 83 GLU A CA 1
ATOM 660 C C . GLU A 1 83 ? 2.657 9.020 -25.254 1.00 55.88 83 GLU A C 1
ATOM 662 O O . GLU A 1 83 ? 1.435 9.147 -25.278 1.00 55.88 83 GLU A O 1
ATOM 667 N N . VAL A 1 84 ? 3.372 9.493 -24.228 1.00 53.09 84 VAL A N 1
ATOM 668 C CA . VAL A 1 84 ? 2.783 10.264 -23.124 1.00 53.09 84 VAL A CA 1
ATOM 669 C C . VAL A 1 84 ? 2.663 11.737 -23.519 1.00 53.09 84 VAL A C 1
ATOM 671 O O . VAL A 1 84 ? 3.653 12.426 -23.785 1.00 53.09 84 VAL A O 1
ATOM 674 N N . GLU A 1 85 ? 1.414 12.208 -23.575 1.00 58.19 85 GLU A N 1
ATOM 675 C CA . GLU A 1 85 ? 1.045 13.619 -23.641 1.00 58.19 85 GLU A CA 1
ATOM 676 C C . GLU A 1 85 ? 1.836 14.402 -22.590 1.00 58.19 85 GLU A C 1
ATOM 678 O O . GLU A 1 85 ? 1.879 14.035 -21.418 1.00 58.19 85 GLU A O 1
ATOM 683 N N . VAL A 1 86 ? 2.478 15.490 -23.016 1.00 56.34 86 VAL A N 1
ATOM 684 C CA . VAL A 1 86 ? 3.089 16.456 -22.104 1.00 56.34 86 VAL A CA 1
ATOM 685 C C . VAL A 1 86 ? 1.947 17.127 -21.343 1.00 56.34 86 VAL A C 1
ATOM 687 O O . VAL A 1 86 ? 1.459 18.177 -21.756 1.00 56.34 86 VAL A O 1
ATOM 690 N N . GLU A 1 87 ? 1.478 16.506 -20.263 1.00 56.81 87 GLU A N 1
ATOM 691 C CA . GLU A 1 87 ? 0.716 17.227 -19.257 1.00 56.81 87 GLU A CA 1
ATOM 692 C C . GLU A 1 87 ? 1.671 18.267 -18.674 1.00 56.81 87 GLU A C 1
ATOM 694 O O . GLU A 1 87 ? 2.706 17.937 -18.091 1.00 56.81 87 GLU A O 1
ATOM 699 N N . GLU A 1 88 ? 1.366 19.535 -18.969 1.00 56.66 88 GLU A N 1
ATOM 700 C CA . GLU A 1 88 ? 2.073 20.702 -18.459 1.00 56.66 88 GLU A CA 1
ATOM 701 C C . GLU A 1 88 ? 2.412 20.494 -16.987 1.00 56.66 88 GLU A C 1
ATOM 703 O O . GLU A 1 88 ? 1.537 20.163 -16.188 1.00 56.66 88 GLU A O 1
ATOM 708 N N . GLU A 1 89 ? 3.684 20.712 -16.648 1.00 54.31 89 GLU A N 1
ATOM 709 C CA . GLU A 1 89 ? 4.179 20.691 -15.281 1.00 54.31 89 GLU A CA 1
ATOM 710 C C . GLU A 1 89 ? 3.276 21.545 -14.388 1.00 54.31 89 GLU A C 1
ATOM 712 O O . GLU A 1 89 ? 3.391 22.773 -14.322 1.00 54.31 89 GLU A O 1
ATOM 717 N N . LEU A 1 90 ? 2.368 20.886 -13.672 1.00 50.91 90 LEU A N 1
ATOM 718 C CA . LEU A 1 90 ? 1.638 21.503 -12.590 1.00 50.91 90 LEU A CA 1
ATOM 719 C C . LEU A 1 90 ? 2.642 21.591 -11.447 1.00 50.91 90 LEU A C 1
ATOM 721 O O . LEU A 1 90 ? 2.749 20.697 -10.611 1.00 50.91 90 LEU A O 1
ATOM 725 N N . SER A 1 91 ? 3.424 22.673 -11.446 1.00 62.31 91 SER A N 1
ATOM 726 C CA . SER A 1 91 ? 4.194 23.112 -10.290 1.00 62.31 91 SER A CA 1
ATOM 727 C C . SER A 1 91 ? 3.202 23.508 -9.193 1.00 62.31 91 SER A C 1
ATOM 729 O O . SER A 1 91 ? 2.970 24.688 -8.922 1.00 62.31 91 SER A O 1
ATOM 731 N N . ALA A 1 92 ? 2.542 22.514 -8.602 1.00 58.06 92 ALA A N 1
ATOM 732 C CA . ALA A 1 92 ? 1.933 22.664 -7.304 1.00 58.06 92 ALA A CA 1
ATOM 733 C C . ALA A 1 92 ? 3.102 22.874 -6.352 1.00 58.06 92 ALA A C 1
ATOM 735 O O . ALA A 1 92 ? 3.888 21.962 -6.097 1.00 58.06 92 ALA A O 1
ATOM 736 N N . ASP A 1 93 ? 3.236 24.109 -5.886 1.00 61.22 93 ASP A N 1
ATOM 737 C CA . ASP A 1 93 ? 3.931 24.433 -4.653 1.00 61.22 93 ASP A CA 1
ATOM 738 C C . ASP A 1 93 ? 3.321 23.540 -3.562 1.00 61.22 93 ASP A C 1
ATOM 740 O O . ASP A 1 93 ? 2.271 23.838 -2.994 1.00 61.22 93 ASP A O 1
ATOM 744 N N . VAL A 1 94 ? 3.896 22.347 -3.379 1.00 62.44 94 VAL A N 1
ATOM 745 C CA . VAL A 1 94 ? 3.585 21.482 -2.250 1.00 62.44 94 VAL A CA 1
ATOM 746 C C . VAL A 1 94 ? 4.113 22.244 -1.055 1.00 62.44 94 VAL A C 1
ATOM 748 O O . VAL A 1 94 ? 5.309 22.214 -0.760 1.00 62.44 94 VAL A O 1
ATOM 751 N N . GLU A 1 95 ? 3.215 22.976 -0.402 1.00 65.94 95 GLU A N 1
ATOM 752 C CA . GLU A 1 95 ? 3.454 23.472 0.938 1.00 65.94 95 GLU A CA 1
ATOM 753 C C . GLU A 1 95 ? 3.787 22.243 1.785 1.00 65.94 95 GLU A C 1
ATOM 755 O O . GLU A 1 95 ? 2.927 21.422 2.108 1.00 65.94 95 GLU A O 1
ATOM 760 N N . VAL A 1 96 ? 5.080 22.056 2.053 1.00 66.75 96 VAL A N 1
ATOM 761 C CA . VAL A 1 96 ? 5.563 21.047 2.987 1.00 66.75 96 VAL A CA 1
ATOM 762 C C . VAL A 1 96 ? 4.930 21.400 4.322 1.00 66.75 96 VAL A C 1
ATOM 764 O O . VAL A 1 96 ? 5.339 22.369 4.963 1.00 66.75 96 VAL A O 1
ATOM 767 N N . ASP A 1 97 ? 3.909 20.638 4.714 1.00 76.25 97 ASP A N 1
ATOM 768 C CA . ASP A 1 97 ? 3.331 20.715 6.047 1.00 76.25 97 ASP A CA 1
ATOM 769 C C . ASP A 1 97 ? 4.468 20.456 7.036 1.00 76.25 97 ASP A C 1
ATOM 771 O O . ASP A 1 97 ? 4.965 19.338 7.181 1.00 76.25 97 ASP A O 1
ATOM 775 N N . ALA A 1 98 ? 4.956 21.526 7.663 1.00 80.25 98 ALA A N 1
ATOM 776 C CA . ALA A 1 98 ? 6.131 21.489 8.528 1.00 80.25 98 ALA A CA 1
ATOM 777 C C . ALA A 1 98 ? 5.869 20.741 9.851 1.00 80.25 98 ALA A C 1
ATOM 779 O O . ALA A 1 98 ? 6.727 20.732 10.738 1.00 80.25 98 ALA A O 1
ATOM 780 N N . GLY A 1 99 ? 4.693 20.118 9.984 1.00 82.56 99 GLY A N 1
ATOM 781 C CA . GLY A 1 99 ? 4.184 19.541 11.208 1.00 82.56 99 GLY A CA 1
ATOM 782 C C . GLY A 1 99 ? 3.951 20.593 12.298 1.00 82.56 99 GLY A C 1
ATOM 783 O O . GLY A 1 99 ? 4.227 21.785 12.125 1.00 82.56 99 GLY A O 1
ATOM 784 N N . PRO A 1 100 ? 3.442 20.165 13.464 1.00 84.38 100 PRO A N 1
ATOM 785 C CA . PR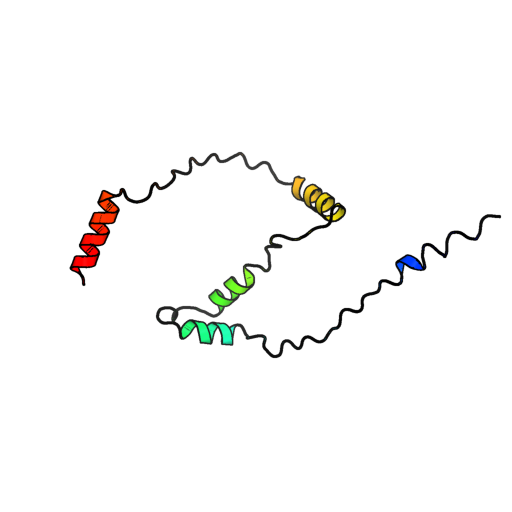O A 1 100 ? 3.309 21.047 14.611 1.00 84.38 100 PRO A CA 1
ATOM 786 C C . PRO A 1 100 ? 4.687 21.527 15.073 1.00 84.38 100 PRO A C 1
ATOM 788 O O . PRO A 1 100 ? 5.655 20.761 15.122 1.00 84.38 100 PRO A O 1
ATOM 791 N N . SER A 1 101 ? 4.770 22.788 15.495 1.00 90.88 101 SER A N 1
ATOM 792 C CA . SER A 1 101 ? 5.974 23.286 16.158 1.00 90.88 101 SER A CA 1
ATOM 793 C C . SER A 1 101 ? 6.295 22.456 17.408 1.00 90.88 101 SER A C 1
ATOM 795 O O . SER A 1 101 ? 5.418 21.844 18.023 1.00 90.88 101 SER A O 1
ATOM 797 N N . ALA A 1 102 ? 7.555 22.482 17.853 1.00 89.75 102 ALA A N 1
ATOM 798 C CA . ALA A 1 102 ? 7.969 21.772 19.067 1.00 89.75 102 ALA A CA 1
ATOM 799 C C . ALA A 1 102 ? 7.095 22.123 20.293 1.00 89.75 102 ALA A C 1
ATOM 801 O O . ALA A 1 102 ? 6.805 21.258 21.120 1.00 89.75 102 ALA A O 1
ATOM 802 N N . SER A 1 103 ? 6.631 23.374 20.392 1.00 91.38 103 SER A N 1
ATOM 803 C CA . SER A 1 103 ? 5.697 23.823 21.431 1.00 91.38 103 SER A CA 1
ATOM 804 C C . SER A 1 103 ? 4.303 23.209 21.304 1.00 91.38 103 SER A C 1
ATOM 806 O O . SER A 1 103 ? 3.713 22.836 22.314 1.00 91.38 103 SER A O 1
ATOM 808 N N . GLU A 1 104 ? 3.776 23.085 20.087 1.00 94.25 104 GLU A N 1
ATOM 809 C CA . GLU A 1 104 ? 2.460 22.483 19.839 1.00 94.25 104 GLU A CA 1
ATOM 810 C C . GLU A 1 104 ? 2.480 20.978 20.103 1.00 94.25 104 GLU A C 1
ATOM 812 O O . GLU A 1 104 ? 1.583 20.455 20.765 1.00 94.25 104 GLU A O 1
ATOM 817 N N . ALA A 1 105 ? 3.548 20.296 19.683 1.00 94.56 105 ALA A N 1
ATOM 818 C CA . ALA A 1 105 ? 3.752 18.884 19.987 1.00 94.56 105 ALA A CA 1
ATOM 819 C C . ALA A 1 105 ? 3.809 18.635 21.507 1.00 94.56 105 ALA A C 1
ATOM 821 O O . ALA A 1 105 ? 3.182 17.701 22.013 1.00 94.56 105 ALA A O 1
ATOM 822 N N . PHE A 1 106 ? 4.503 19.499 22.259 1.00 94.19 106 PHE A N 1
ATOM 823 C CA . PHE A 1 106 ? 4.584 19.390 23.718 1.00 94.19 106 PHE A CA 1
ATOM 824 C C . PHE A 1 106 ? 3.245 19.690 24.411 1.00 94.19 106 PHE A C 1
ATOM 826 O O . PHE A 1 106 ? 2.874 18.996 25.357 1.00 94.19 106 PHE A O 1
ATOM 833 N N . ALA A 1 107 ? 2.477 20.666 23.918 1.00 94.62 107 ALA A N 1
ATOM 834 C CA . ALA A 1 107 ? 1.138 20.955 24.434 1.00 94.62 107 ALA A CA 1
ATOM 835 C C . ALA A 1 107 ? 0.160 19.785 24.206 1.00 94.62 107 ALA A C 1
ATOM 837 O O . ALA A 1 107 ? -0.650 19.464 25.082 1.00 94.62 107 ALA A O 1
ATOM 838 N N . GLY A 1 108 ? 0.264 19.109 23.055 1.00 93.69 108 GLY A N 1
ATOM 839 C CA . GLY A 1 108 ? -0.483 17.883 22.768 1.00 93.69 108 GLY A CA 1
ATOM 840 C C . GLY A 1 108 ? -0.130 16.750 23.735 1.00 93.69 108 GLY A C 1
ATOM 841 O O . GLY A 1 108 ? -1.025 16.115 24.296 1.00 93.69 108 GLY A O 1
ATOM 842 N N . LEU A 1 109 ? 1.166 16.554 24.001 1.00 92.88 109 LEU A N 1
ATOM 843 C CA . LEU A 1 109 ? 1.655 15.574 24.974 1.00 92.88 109 LEU A CA 1
ATOM 844 C C . LEU A 1 109 ? 1.144 15.860 26.395 1.00 92.88 109 LEU A C 1
ATOM 846 O O . LEU A 1 109 ? 0.645 14.954 27.058 1.00 92.88 109 LEU A O 1
ATOM 850 N N . GLU A 1 110 ? 1.230 17.108 26.863 1.00 94.81 110 GLU A N 1
ATOM 851 C CA . GLU A 1 110 ? 0.748 17.495 28.197 1.00 94.81 110 GLU A CA 1
ATOM 852 C C . GLU A 1 110 ? -0.764 17.272 28.331 1.00 94.81 110 GLU A C 1
ATOM 854 O O . GLU A 1 110 ? -1.244 16.759 29.345 1.00 94.81 110 GLU A O 1
ATOM 859 N N . THR A 1 111 ? -1.514 17.589 27.273 1.00 94.25 111 THR A N 1
ATOM 860 C CA . THR A 1 111 ? -2.954 17.331 27.223 1.00 94.25 111 THR A CA 1
ATOM 861 C C . THR A 1 111 ? -3.237 15.838 27.327 1.00 94.25 111 THR A C 1
ATOM 863 O O . THR A 1 111 ? -4.061 15.453 28.148 1.00 94.25 111 THR A O 1
ATOM 866 N N . ALA A 1 112 ? -2.539 14.990 26.568 1.00 94.19 112 ALA A N 1
ATOM 867 C CA . ALA A 1 112 ? -2.709 13.538 26.632 1.00 94.19 112 ALA A CA 1
ATOM 868 C C . ALA A 1 112 ? -2.420 12.976 28.036 1.00 94.19 112 ALA A C 1
ATOM 870 O O . ALA A 1 112 ? -3.188 12.158 28.539 1.00 94.19 112 ALA A O 1
ATOM 871 N N . LEU A 1 113 ? -1.370 13.470 28.701 1.00 93.06 113 LEU A N 1
ATOM 872 C CA . LEU A 1 113 ? -1.023 13.070 30.069 1.00 93.06 113 LEU A CA 1
ATOM 873 C C . LEU A 1 113 ? -2.070 13.485 31.109 1.00 93.06 113 LEU A C 1
ATOM 875 O O . LEU A 1 113 ? -2.173 12.849 32.150 1.00 93.06 113 LEU A O 1
ATOM 879 N N . LYS A 1 114 ? -2.870 14.521 30.841 1.00 92.38 114 LYS A N 1
ATOM 880 C CA . LYS A 1 114 ? -3.967 14.943 31.725 1.00 92.38 114 LYS A CA 1
ATOM 881 C C . LYS A 1 114 ? -5.151 13.970 31.727 1.00 92.38 114 LYS A C 1
ATOM 883 O O . LYS A 1 114 ? -5.979 14.030 32.635 1.00 92.38 114 LYS A O 1
ATOM 888 N N . TRP A 1 115 ? -5.248 13.121 30.706 1.00 89.06 115 TRP A N 1
ATOM 889 C CA . TRP A 1 115 ? -6.298 12.111 30.564 1.00 89.06 115 TRP A CA 1
ATOM 890 C C . TRP A 1 115 ? -5.832 10.691 30.940 1.00 89.06 115 TRP A C 1
ATOM 892 O O . TRP A 1 115 ? -6.615 9.755 30.785 1.00 89.06 115 TRP A O 1
ATOM 902 N N . MET A 1 116 ? -4.595 10.531 31.436 1.00 68.81 116 MET A N 1
ATOM 903 C CA . MET A 1 116 ? -4.113 9.324 32.132 1.00 68.81 116 MET A CA 1
ATOM 904 C C . MET A 1 116 ? -4.343 9.435 33.639 1.00 68.81 116 MET A C 1
ATOM 906 O O . MET A 1 116 ? -4.685 8.394 34.242 1.00 68.81 116 MET A O 1
#